Protein AF-A0A927AV44-F1 (afdb_monomer)

Structure (mmCIF, N/CA/C/O backbone):
data_AF-A0A927AV44-F1
#
_entry.id   AF-A0A927AV44-F1
#
loop_
_atom_site.group_PDB
_atom_site.id
_atom_site.type_symbol
_atom_site.label_atom_id
_atom_site.label_alt_id
_atom_site.label_comp_id
_atom_site.label_asym_id
_atom_site.label_entity_id
_atom_site.label_seq_id
_atom_site.pdbx_PDB_ins_code
_atom_site.Cartn_x
_atom_site.Cartn_y
_atom_site.Cartn_z
_atom_site.occupancy
_atom_site.B_iso_or_equiv
_atom_site.auth_seq_id
_atom_site.auth_comp_id
_atom_site.auth_asym_id
_atom_site.auth_atom_id
_atom_site.pdbx_PDB_model_num
ATOM 1 N N . MET A 1 1 ? 0.886 20.426 3.354 1.00 56.91 1 MET A N 1
ATOM 2 C CA . MET A 1 1 ? 1.958 19.419 3.545 1.00 56.91 1 MET A CA 1
ATOM 3 C C . MET A 1 1 ? 1.898 18.669 4.881 1.00 56.91 1 MET A C 1
ATOM 5 O O . MET A 1 1 ? 2.099 17.465 4.864 1.00 56.91 1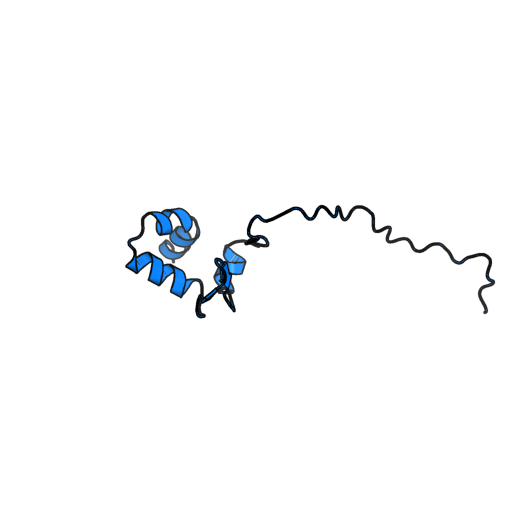 MET A O 1
ATOM 9 N N . LYS A 1 2 ? 1.590 19.312 6.022 1.00 66.25 2 LYS A N 1
ATOM 10 C CA . LYS A 1 2 ? 1.628 18.680 7.363 1.00 66.25 2 LYS A CA 1
ATOM 11 C C . LYS A 1 2 ? 0.780 17.397 7.503 1.00 66.25 2 LYS A C 1
ATOM 13 O O . LYS A 1 2 ? 1.250 16.422 8.073 1.00 66.25 2 LYS A O 1
ATOM 18 N N . TYR A 1 3 ? -0.417 17.382 6.912 1.00 72.56 3 TYR A N 1
ATOM 19 C CA . TYR A 1 3 ? -1.365 16.260 6.999 1.00 72.56 3 TYR A CA 1
ATOM 20 C C . TYR A 1 3 ? -0.924 14.985 6.262 1.00 72.56 3 TYR A C 1
ATOM 22 O O . TYR A 1 3 ? -1.209 13.880 6.714 1.00 72.56 3 TYR A O 1
ATOM 30 N N . GLY A 1 4 ? -0.222 15.125 5.132 1.00 76.75 4 GLY A N 1
ATOM 31 C CA . GLY A 1 4 ? 0.243 13.973 4.352 1.00 76.75 4 GLY A CA 1
ATOM 32 C C . GLY A 1 4 ? 1.345 13.204 5.078 1.00 76.75 4 GLY A C 1
ATOM 33 O O . GLY A 1 4 ? 1.291 11.984 5.176 1.00 76.75 4 GLY A O 1
ATOM 34 N N . PHE A 1 5 ? 2.302 13.919 5.674 1.00 79.31 5 PHE A N 1
ATOM 35 C CA . PHE A 1 5 ? 3.368 13.294 6.460 1.00 79.31 5 PHE A CA 1
ATOM 36 C C . PHE A 1 5 ? 2.851 12.649 7.747 1.00 79.31 5 PHE A C 1
ATOM 38 O O . PHE A 1 5 ? 3.284 11.547 8.069 1.00 79.31 5 PHE A O 1
ATOM 45 N N . SER A 1 6 ? 1.888 13.264 8.446 1.00 81.69 6 SER A N 1
ATOM 46 C CA . SER A 1 6 ? 1.266 12.632 9.619 1.00 81.69 6 SER A CA 1
ATOM 47 C C . SER A 1 6 ? 0.516 11.348 9.258 1.00 81.69 6 SER A C 1
ATOM 49 O O . SER A 1 6 ? 0.559 10.386 10.020 1.00 81.69 6 SER A O 1
ATOM 51 N N . LEU A 1 7 ? -0.126 11.310 8.081 1.00 82.44 7 LEU A N 1
ATOM 52 C CA . LEU A 1 7 ? -0.777 10.105 7.567 1.00 82.44 7 LEU A CA 1
ATOM 53 C C . LEU A 1 7 ? 0.243 8.987 7.340 1.00 82.44 7 LEU A C 1
ATOM 55 O O . LEU A 1 7 ? 0.039 7.872 7.801 1.00 82.44 7 LEU A O 1
ATOM 59 N N . LEU A 1 8 ? 1.347 9.293 6.656 1.00 80.12 8 LEU A N 1
ATOM 60 C CA . LEU A 1 8 ? 2.390 8.313 6.352 1.00 80.12 8 LEU A CA 1
ATOM 61 C C . LEU A 1 8 ? 3.133 7.844 7.613 1.00 80.12 8 LEU A C 1
ATOM 63 O O . LEU A 1 8 ? 3.511 6.679 7.693 1.00 80.12 8 LEU A O 1
ATOM 67 N N . GLN A 1 9 ? 3.292 8.715 8.615 1.00 83.25 9 GLN A N 1
ATOM 68 C CA . GLN A 1 9 ? 3.909 8.383 9.903 1.00 83.25 9 GLN A CA 1
ATOM 69 C C . GLN A 1 9 ? 3.087 7.365 10.711 1.00 83.25 9 GLN A C 1
ATOM 71 O O . GLN A 1 9 ? 3.664 6.552 11.429 1.00 83.25 9 GLN A O 1
ATOM 76 N N . ASN A 1 10 ? 1.755 7.388 10.600 1.00 85.44 10 ASN A N 1
ATOM 77 C CA . ASN A 1 10 ? 0.863 6.436 11.271 1.00 85.44 10 ASN A CA 1
ATOM 78 C C . ASN A 1 10 ? -0.086 5.747 10.280 1.00 85.44 10 ASN A C 1
ATOM 80 O O . ASN A 1 10 ? -1.292 5.627 10.518 1.00 85.44 10 ASN A O 1
ATOM 84 N N . LEU A 1 11 ? 0.460 5.298 9.148 1.00 84.06 11 LEU A N 1
ATOM 85 C CA . LEU A 1 11 ? -0.337 4.738 8.057 1.00 84.06 11 LEU A CA 1
ATOM 86 C C . LEU A 1 11 ? -1.186 3.551 8.529 1.00 84.06 11 LEU A C 1
ATOM 88 O O . LEU A 1 11 ? -2.366 3.469 8.204 1.00 84.06 11 LEU A O 1
ATOM 92 N N . THR A 1 12 ? -0.612 2.680 9.361 1.00 84.12 12 THR A N 1
ATOM 93 C CA . THR A 1 12 ? -1.291 1.514 9.940 1.00 84.12 12 THR A CA 1
ATOM 94 C C . THR A 1 12 ? -2.487 1.909 10.808 1.00 84.12 12 THR A C 1
ATOM 96 O O . THR A 1 12 ? -3.559 1.320 10.680 1.00 84.12 12 THR A O 1
ATOM 99 N N . GLY A 1 13 ? -2.340 2.916 11.675 1.00 89.12 13 GLY A N 1
ATOM 100 C CA . GLY A 1 13 ? -3.424 3.374 12.545 1.00 89.12 13 GLY A CA 1
ATOM 101 C C . GLY A 1 13 ? -4.588 3.965 11.752 1.00 89.12 13 GLY A C 1
ATOM 102 O O . GLY A 1 13 ? -5.741 3.590 11.976 1.00 89.12 13 GLY A O 1
ATOM 103 N N . TYR A 1 14 ? -4.279 4.823 10.776 1.00 89.31 14 TYR A N 1
ATOM 104 C CA . TYR A 1 14 ? -5.294 5.407 9.899 1.00 89.31 14 TYR A CA 1
ATOM 105 C C . TYR A 1 14 ? -5.964 4.360 9.014 1.00 89.31 14 TYR A C 1
ATOM 107 O O . TYR A 1 14 ? -7.184 4.384 8.872 1.00 89.31 14 TYR A O 1
ATOM 115 N N . TYR A 1 15 ? -5.200 3.410 8.471 1.00 88.94 15 TYR A N 1
ATOM 116 C CA . TYR A 1 15 ? -5.752 2.323 7.671 1.00 88.94 15 TYR A CA 1
ATOM 117 C C . TYR A 1 15 ? -6.709 1.455 8.493 1.00 88.94 15 TYR A C 1
ATOM 119 O O . TYR A 1 15 ? -7.798 1.151 8.024 1.00 88.94 15 TYR A O 1
ATOM 127 N N . ASN A 1 16 ? -6.366 1.102 9.735 1.00 89.56 16 ASN A N 1
ATOM 128 C CA . ASN A 1 16 ? -7.222 0.259 10.575 1.00 89.56 16 ASN A CA 1
ATOM 129 C C . ASN A 1 16 ? -8.551 0.932 10.953 1.00 89.56 16 ASN A C 1
ATOM 131 O O . ASN A 1 16 ? -9.587 0.266 10.923 1.00 89.56 16 ASN A O 1
ATOM 135 N N . GLN A 1 17 ? -8.533 2.236 11.251 1.00 92.69 17 GLN A N 1
ATOM 136 C CA . GLN A 1 17 ? -9.734 3.009 11.605 1.00 92.69 17 GLN A CA 1
ATOM 137 C C . GLN A 1 17 ? -10.562 3.462 10.393 1.00 92.69 17 GLN A C 1
ATOM 139 O O . GLN A 1 17 ? -11.727 3.825 10.547 1.00 92.69 17 GLN A O 1
ATOM 144 N N . ALA A 1 18 ? -9.986 3.457 9.190 1.00 90.25 18 ALA A N 1
ATOM 145 C CA . ALA A 1 18 ? -10.660 3.913 7.984 1.00 90.25 18 ALA A CA 1
ATOM 146 C C . ALA A 1 18 ? -11.847 3.017 7.585 1.00 90.25 18 ALA A C 1
ATOM 148 O O . ALA A 1 18 ? -11.834 1.790 7.745 1.00 90.25 18 ALA A O 1
ATOM 149 N N . SER A 1 19 ? -12.861 3.644 6.982 1.00 93.56 19 SER A N 1
ATOM 150 C CA . SER A 1 19 ? -13.954 2.933 6.321 1.00 93.56 19 SER A CA 1
ATOM 151 C C . SER A 1 19 ? -13.447 2.161 5.099 1.00 93.56 19 SER A C 1
ATOM 153 O O . SER A 1 19 ? -12.367 2.432 4.567 1.00 93.56 19 SER A O 1
ATOM 155 N N . PHE A 1 20 ? -14.237 1.193 4.632 1.00 91.00 20 PHE A N 1
ATOM 156 C CA . PHE A 1 20 ? -13.879 0.354 3.486 1.00 91.00 20 PHE A CA 1
ATOM 157 C C . PHE A 1 20 ? -13.517 1.172 2.234 1.00 91.00 20 PHE A C 1
ATOM 159 O O . PHE A 1 20 ? -12.485 0.929 1.613 1.00 91.00 20 PHE A O 1
ATOM 166 N N . GLU A 1 21 ?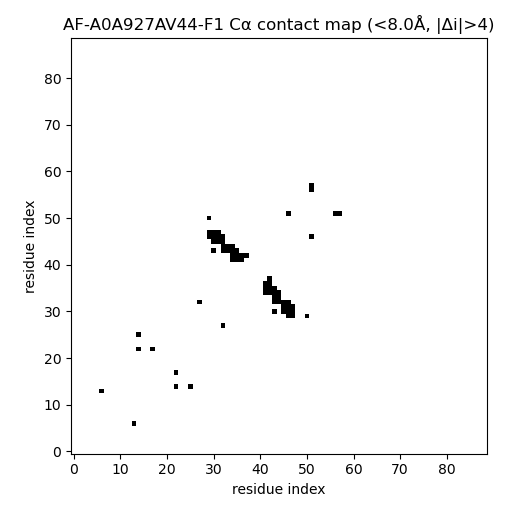 -14.304 2.201 1.919 1.00 91.69 21 GLU A N 1
ATOM 167 C CA . GLU A 1 21 ? -14.053 3.070 0.765 1.00 91.69 21 GLU A CA 1
ATOM 168 C C . GLU A 1 21 ? -12.713 3.818 0.887 1.00 91.69 21 GLU A C 1
ATOM 170 O O . GLU A 1 21 ? -11.941 3.913 -0.070 1.00 91.69 21 GLU A O 1
ATOM 175 N N . VAL A 1 22 ? -12.396 4.319 2.084 1.00 90.06 22 VAL A N 1
ATOM 176 C CA . VAL A 1 22 ? -11.141 5.039 2.339 1.00 90.06 22 VAL A CA 1
ATOM 177 C C . VAL A 1 22 ? -9.946 4.087 2.269 1.00 90.06 22 VAL A C 1
ATOM 179 O O . VAL A 1 22 ? -8.917 4.453 1.701 1.00 90.06 22 VAL A O 1
ATOM 182 N N . LYS A 1 23 ? -10.088 2.846 2.751 1.00 89.75 23 LYS A N 1
ATOM 183 C CA . LYS A 1 23 ? -9.063 1.797 2.611 1.00 89.75 23 LYS A CA 1
ATOM 184 C C . LYS A 1 23 ? -8.748 1.508 1.146 1.00 89.75 23 LYS A C 1
ATOM 186 O O . LYS A 1 23 ? -7.575 1.463 0.779 1.00 89.75 23 LYS A O 1
ATOM 191 N N . GLN A 1 24 ? -9.768 1.377 0.296 1.00 87.69 24 GLN A N 1
ATOM 192 C CA . GLN A 1 24 ? -9.561 1.175 -1.141 1.00 87.69 24 GLN A CA 1
A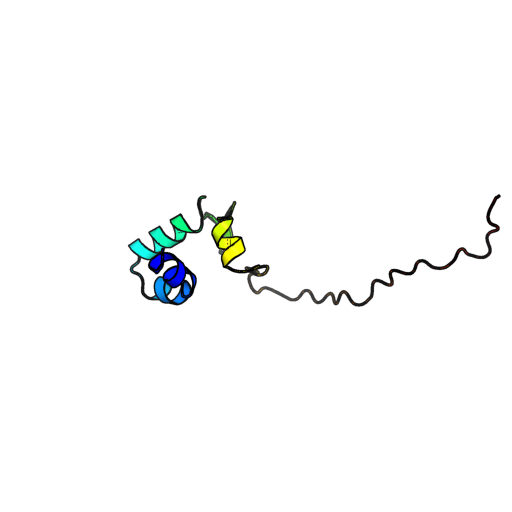TOM 193 C C . GLN A 1 24 ? -8.818 2.356 -1.782 1.00 87.69 24 GLN A C 1
ATOM 195 O O . GLN A 1 24 ? -7.864 2.140 -2.529 1.00 87.69 24 GLN A O 1
ATOM 200 N N . LYS A 1 25 ? -9.189 3.600 -1.443 1.00 88.38 25 LYS A N 1
ATOM 201 C CA . LYS A 1 25 ? -8.498 4.810 -1.932 1.00 88.38 25 LYS A CA 1
ATOM 202 C C . LYS A 1 25 ? -7.043 4.881 -1.463 1.00 88.38 25 LYS A C 1
ATOM 204 O O . LYS A 1 25 ? -6.168 5.246 -2.247 1.00 88.38 25 LYS A O 1
ATOM 209 N N . MET A 1 26 ? -6.768 4.505 -0.214 1.00 87.06 26 MET A N 1
ATOM 210 C CA . MET A 1 26 ? -5.404 4.417 0.316 1.00 87.06 26 MET A CA 1
ATOM 211 C C . MET A 1 26 ? -4.569 3.394 -0.453 1.00 87.06 26 MET A C 1
ATOM 213 O O . MET A 1 26 ? -3.478 3.726 -0.909 1.00 87.06 26 MET A O 1
ATOM 217 N N . ILE A 1 27 ? -5.095 2.182 -0.653 1.00 85.12 27 ILE A N 1
ATOM 218 C CA . ILE A 1 27 ? -4.406 1.127 -1.406 1.00 85.12 27 ILE A CA 1
ATOM 219 C C . ILE A 1 27 ? -4.113 1.591 -2.837 1.00 85.12 27 ILE A C 1
ATOM 221 O O . ILE A 1 27 ? -2.966 1.510 -3.270 1.00 85.12 27 ILE A O 1
ATOM 225 N N . GLY A 1 28 ? -5.106 2.143 -3.540 1.00 83.81 28 GLY A N 1
ATOM 226 C CA . GLY A 1 28 ? -4.923 2.653 -4.905 1.00 83.81 28 GLY A CA 1
ATOM 227 C C . GLY A 1 28 ? -3.956 3.839 -5.007 1.00 83.81 28 GLY A C 1
ATOM 228 O O . GLY A 1 28 ? -3.406 4.092 -6.071 1.00 83.81 28 GLY A O 1
ATOM 229 N N . SER A 1 29 ? -3.712 4.557 -3.906 1.00 82.75 29 SER A N 1
ATOM 230 C CA . SER A 1 29 ? -2.717 5.640 -3.858 1.00 82.75 29 SER A CA 1
ATOM 231 C C . SER A 1 29 ? -1.294 5.121 -3.610 1.00 82.75 29 SER A C 1
ATOM 233 O O . SER A 1 29 ? -0.326 5.734 -4.060 1.00 82.75 29 SER A O 1
ATOM 235 N N . ILE A 1 30 ? -1.152 4.006 -2.883 1.00 82.69 30 ILE A N 1
ATOM 236 C CA . ILE A 1 30 ? 0.140 3.370 -2.565 1.00 82.69 30 ILE A CA 1
ATOM 237 C C . ILE A 1 30 ? 0.651 2.538 -3.746 1.00 82.69 30 ILE A C 1
ATOM 239 O O . ILE A 1 30 ? 1.848 2.553 -4.051 1.00 82.69 30 ILE A O 1
ATOM 243 N N . PHE A 1 31 ? -0.256 1.818 -4.403 1.00 82.31 31 PHE A N 1
ATOM 244 C CA . PHE A 1 31 ? 0.040 0.954 -5.537 1.00 82.31 31 PHE A CA 1
ATOM 245 C C . PHE A 1 31 ? -0.566 1.588 -6.795 1.00 82.31 31 PHE A C 1
ATOM 247 O O . PHE A 1 31 ? -1.777 1.505 -6.984 1.00 82.31 31 PHE A O 1
ATOM 254 N N . PRO A 1 32 ? 0.251 2.252 -7.635 1.00 71.12 32 PRO A N 1
ATOM 255 C CA . PRO A 1 32 ? -0.240 2.913 -8.846 1.00 71.12 32 PRO A CA 1
ATOM 256 C C . PRO A 1 32 ? -0.749 1.908 -9.889 1.00 71.12 32 PRO A C 1
ATOM 258 O O . PRO A 1 32 ? -1.537 2.259 -10.764 1.00 71.12 32 PRO A O 1
ATOM 261 N N . GLU A 1 33 ? -0.304 0.656 -9.790 1.00 78.50 33 GLU A N 1
ATOM 262 C CA . GLU A 1 33 ? -0.744 -0.451 -10.628 1.00 78.50 33 GLU A CA 1
ATOM 263 C C . GLU A 1 33 ? -1.787 -1.339 -9.938 1.00 78.50 33 GLU A C 1
ATOM 265 O O . GLU A 1 33 ? -2.140 -1.175 -8.770 1.00 78.50 33 GLU A O 1
ATOM 270 N N . ARG A 1 34 ? -2.302 -2.315 -10.692 1.00 76.00 34 ARG A N 1
ATOM 271 C CA . ARG A 1 34 ? -3.306 -3.255 -10.197 1.00 76.00 34 ARG A CA 1
ATOM 272 C C . ARG A 1 34 ? -2.698 -4.168 -9.138 1.00 76.00 34 ARG A C 1
ATOM 274 O O . ARG A 1 34 ? -1.687 -4.827 -9.368 1.00 76.00 34 ARG A O 1
ATOM 281 N N . LEU A 1 35 ? -3.383 -4.248 -8.006 1.00 76.94 35 LEU A N 1
ATOM 282 C CA . LEU A 1 35 ? -3.113 -5.219 -6.959 1.00 76.94 35 LEU A CA 1
ATOM 283 C C . LEU A 1 35 ? -3.808 -6.527 -7.346 1.00 76.94 35 LEU A C 1
ATOM 285 O O . LEU A 1 35 ? -5.038 -6.590 -7.376 1.00 76.94 35 LEU A O 1
ATOM 289 N N . ILE A 1 36 ? -3.028 -7.543 -7.712 1.00 76.44 36 ILE A N 1
ATOM 290 C CA . ILE A 1 36 ? -3.560 -8.826 -8.174 1.00 76.44 36 ILE A CA 1
ATOM 291 C C . ILE A 1 36 ? -3.477 -9.818 -7.019 1.00 76.44 36 ILE A C 1
ATOM 293 O O . ILE A 1 36 ? -2.395 -10.087 -6.499 1.00 76.44 36 ILE A O 1
ATOM 297 N N . TYR A 1 37 ? -4.621 -10.366 -6.619 1.00 76.56 37 TYR A N 1
ATOM 298 C CA . TYR A 1 37 ? -4.675 -11.460 -5.657 1.00 76.56 37 TYR A CA 1
ATOM 299 C C . TYR A 1 37 ? -4.653 -12.796 -6.402 1.00 76.56 37 TYR A C 1
ATOM 301 O O . TYR A 1 37 ? -5.573 -13.087 -7.166 1.00 76.56 37 TYR A O 1
ATOM 309 N N . VAL A 1 38 ? -3.594 -13.584 -6.210 1.00 79.81 38 VAL A N 1
ATOM 310 C CA . VAL A 1 38 ? -3.400 -14.905 -6.833 1.00 79.81 38 VAL A CA 1
ATOM 311 C C . VAL A 1 38 ? -2.784 -15.837 -5.797 1.00 79.81 38 VAL A C 1
ATOM 313 O O . VAL A 1 38 ? -1.880 -15.426 -5.073 1.00 79.81 38 VAL A O 1
ATOM 316 N N . ASP A 1 39 ? -3.265 -17.078 -5.719 1.00 77.75 39 ASP A N 1
ATOM 317 C CA . ASP A 1 39 ? -2.714 -18.129 -4.846 1.00 77.75 39 ASP A CA 1
ATOM 318 C C . ASP A 1 39 ? -2.545 -17.699 -3.382 1.00 77.75 39 ASP A C 1
ATOM 320 O O . ASP A 1 39 ? -1.504 -17.897 -2.756 1.00 77.75 39 ASP A O 1
ATOM 324 N N . ASN A 1 40 ? -3.583 -17.074 -2.823 1.00 76.00 40 ASN A N 1
ATOM 325 C CA . ASN A 1 40 ? -3.580 -16.566 -1.451 1.00 76.00 40 ASN A CA 1
ATOM 326 C C . ASN A 1 40 ? -2.511 -15.496 -1.154 1.00 76.00 40 ASN A C 1
ATOM 328 O O . ASN A 1 40 ? -2.196 -15.221 0.006 1.00 76.00 40 ASN A O 1
ATOM 332 N N . ASN A 1 41 ? -1.962 -14.879 -2.199 1.00 71.81 41 ASN A N 1
ATOM 333 C CA . ASN A 1 41 ? -0.917 -13.877 -2.114 1.00 71.81 41 ASN A CA 1
ATOM 334 C C . ASN A 1 41 ? -1.275 -12.636 -2.942 1.00 71.81 41 ASN A C 1
ATOM 336 O O . ASN A 1 41 ? -2.059 -12.688 -3.891 1.00 71.81 41 ASN A O 1
ATOM 340 N N . TYR A 1 42 ? -0.690 -11.500 -2.578 1.00 71.44 42 TYR A N 1
ATOM 341 C CA . TYR A 1 42 ? -0.884 -10.237 -3.275 1.00 71.44 42 TYR A CA 1
ATOM 342 C C . TYR A 1 42 ? 0.354 -9.942 -4.119 1.00 71.44 42 TYR A C 1
ATOM 344 O O . TYR A 1 42 ? 1.422 -9.641 -3.588 1.00 71.44 42 TYR A O 1
ATOM 352 N N . ARG A 1 43 ? 0.215 -10.003 -5.445 1.00 66.50 43 ARG A N 1
ATOM 353 C CA . ARG A 1 43 ? 1.255 -9.576 -6.385 1.00 66.50 43 ARG A CA 1
ATOM 354 C C . ARG A 1 43 ? 0.965 -8.147 -6.827 1.00 66.50 43 ARG A C 1
ATOM 356 O O . ARG A 1 43 ? -0.123 -7.840 -7.312 1.00 66.50 43 ARG A O 1
ATOM 363 N N . THR A 1 44 ? 1.959 -7.282 -6.668 1.00 70.19 44 THR A N 1
ATOM 364 C CA . THR A 1 44 ? 1.992 -5.960 -7.297 1.00 70.19 44 THR A CA 1
ATOM 365 C C . THR A 1 44 ? 3.180 -5.901 -8.245 1.00 70.19 44 THR A C 1
ATOM 367 O O . THR A 1 44 ? 4.259 -6.395 -7.917 1.00 70.19 44 THR A O 1
ATOM 370 N N . ASN A 1 45 ? 2.983 -5.312 -9.421 1.00 64.81 45 ASN A N 1
ATOM 371 C CA . ASN A 1 45 ? 4.065 -5.086 -10.377 1.00 64.81 45 ASN A CA 1
ATOM 372 C C . ASN A 1 45 ? 5.019 -3.985 -9.897 1.00 64.81 45 ASN A C 1
ATOM 374 O O . ASN A 1 45 ? 6.213 -4.036 -10.190 1.00 64.81 45 ASN A O 1
ATOM 378 N N . GLN A 1 46 ? 4.506 -2.998 -9.150 1.00 66.75 46 GLN A N 1
ATOM 379 C CA . GLN A 1 46 ? 5.285 -1.843 -8.723 1.00 66.75 46 GLN A CA 1
ATOM 380 C C . GLN A 1 46 ? 4.692 -1.175 -7.472 1.00 66.75 46 GLN A C 1
ATOM 382 O O . GLN A 1 46 ? 3.496 -0.892 -7.387 1.00 66.75 46 GLN 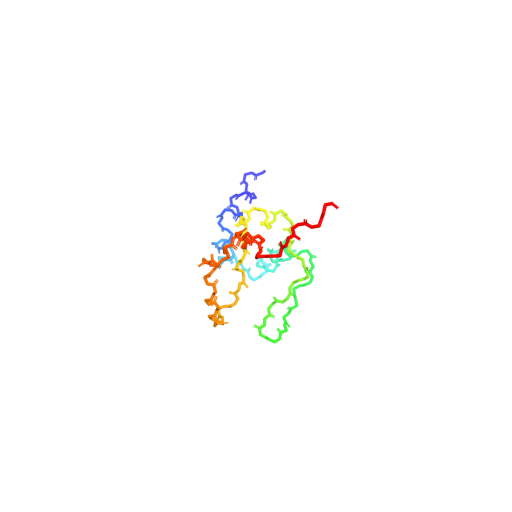A O 1
ATOM 387 N N . ILE A 1 47 ? 5.553 -0.891 -6.492 1.00 69.56 47 ILE A N 1
ATOM 388 C CA . ILE A 1 47 ? 5.248 -0.005 -5.358 1.00 69.56 47 ILE A CA 1
ATOM 389 C C . ILE A 1 47 ? 5.640 1.417 -5.759 1.00 69.56 47 ILE A C 1
ATOM 391 O O . ILE A 1 47 ? 6.676 1.606 -6.400 1.00 69.56 47 ILE A O 1
ATOM 395 N N . ASN A 1 48 ? 4.858 2.426 -5.364 1.00 73.81 48 ASN A N 1
ATOM 396 C CA . ASN A 1 48 ? 5.233 3.821 -5.591 1.00 73.81 48 ASN A CA 1
ATOM 397 C C . ASN A 1 48 ? 6.621 4.121 -4.985 1.00 73.81 48 ASN A C 1
ATOM 399 O O . ASN A 1 48 ? 6.851 3.888 -3.796 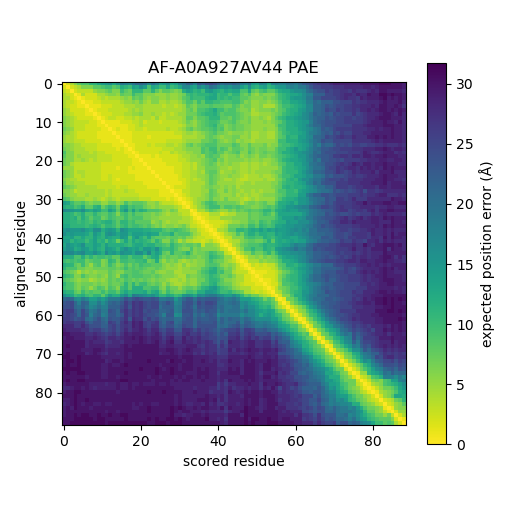1.00 73.81 48 ASN A O 1
ATOM 403 N N . ALA A 1 49 ? 7.531 4.672 -5.793 1.00 74.38 49 ALA A N 1
ATOM 404 C CA . ALA A 1 49 ? 8.910 4.967 -5.397 1.00 74.38 49 ALA A CA 1
ATOM 405 C C . ALA A 1 49 ? 9.009 5.887 -4.167 1.00 74.38 49 ALA A C 1
ATOM 407 O O . ALA A 1 49 ? 9.899 5.733 -3.335 1.00 74.38 49 ALA A O 1
ATOM 408 N N . PHE A 1 50 ? 8.073 6.823 -4.005 1.00 75.38 50 PHE A N 1
ATOM 409 C CA . PHE A 1 50 ? 8.029 7.677 -2.822 1.00 75.38 50 PHE A CA 1
ATOM 410 C C . PHE A 1 50 ? 7.699 6.870 -1.560 1.00 75.38 50 PHE A C 1
ATOM 412 O O . PHE A 1 50 ? 8.336 7.052 -0.525 1.00 75.38 50 PHE A O 1
ATOM 419 N N . VAL A 1 51 ? 6.746 5.938 -1.655 1.00 72.44 51 VAL A N 1
ATOM 420 C CA . VAL A 1 51 ? 6.359 5.073 -0.533 1.00 72.44 51 VAL A CA 1
ATOM 421 C C . VAL A 1 51 ? 7.483 4.098 -0.185 1.00 72.44 51 VAL A C 1
ATOM 423 O O . VAL A 1 51 ? 7.730 3.876 0.995 1.00 72.44 51 VAL A O 1
ATOM 426 N N . SER A 1 52 ? 8.206 3.556 -1.169 1.00 73.06 52 SER A N 1
ATOM 427 C CA . SER A 1 52 ? 9.317 2.629 -0.908 1.00 73.06 52 SER A CA 1
ATOM 428 C C . SER A 1 52 ? 10.507 3.302 -0.213 1.00 73.06 52 SER A C 1
ATOM 430 O O . SER A 1 52 ? 11.099 2.715 0.695 1.00 73.06 52 SER A O 1
ATOM 432 N N . ILE A 1 53 ? 10.828 4.545 -0.587 1.00 73.62 53 ILE A N 1
ATOM 433 C CA . ILE A 1 53 ? 11.869 5.348 0.070 1.00 73.62 53 ILE A CA 1
ATOM 434 C C . ILE A 1 53 ? 11.408 5.759 1.472 1.00 73.62 53 ILE A C 1
ATOM 436 O O . ILE A 1 53 ? 12.154 5.598 2.437 1.00 73.62 53 ILE A O 1
ATOM 440 N N . PHE A 1 54 ? 10.172 6.250 1.600 1.00 72.00 54 PHE A N 1
ATOM 441 C CA . PHE A 1 54 ? 9.637 6.750 2.867 1.00 72.00 54 PHE A CA 1
ATOM 442 C C . PHE A 1 54 ? 9.426 5.642 3.903 1.00 72.00 54 PHE A C 1
ATOM 444 O O . PHE A 1 54 ? 9.716 5.831 5.081 1.00 72.00 54 PHE A O 1
ATOM 451 N N . CYS A 1 55 ? 8.961 4.469 3.472 1.00 67.94 55 CYS A N 1
ATOM 452 C CA . CYS A 1 55 ? 8.782 3.306 4.341 1.00 67.94 55 CYS A CA 1
ATOM 453 C C . CYS A 1 55 ? 10.124 2.663 4.741 1.00 67.94 55 CYS A C 1
ATOM 455 O O . CYS A 1 55 ? 10.131 1.709 5.510 1.00 67.94 55 CYS A O 1
ATOM 457 N N . GLY A 1 56 ? 11.254 3.205 4.265 1.00 59.69 56 GLY A N 1
ATOM 458 C CA . GLY A 1 56 ? 12.585 2.881 4.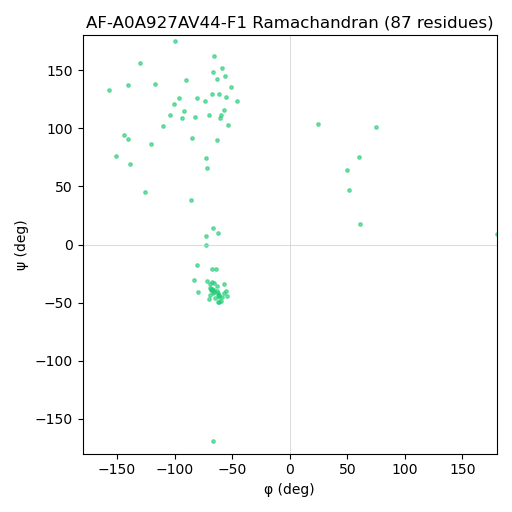758 1.00 59.69 56 GLY A CA 1
ATOM 459 C C . GLY A 1 56 ? 12.913 1.406 4.589 1.00 59.69 56 GLY A C 1
ATOM 460 O O . GLY A 1 56 ? 12.914 0.664 5.560 1.00 59.69 56 GLY A O 1
ATOM 461 N N . LYS A 1 57 ? 13.218 0.976 3.358 1.00 50.66 57 LYS A N 1
ATOM 462 C CA . LYS A 1 57 ? 13.759 -0.367 3.082 1.00 50.66 57 LYS A CA 1
ATOM 463 C C . LYS A 1 57 ? 12.934 -1.474 3.760 1.00 50.66 57 LYS A C 1
ATOM 465 O O . LYS A 1 57 ? 13.450 -2.239 4.571 1.00 50.66 57 LYS A O 1
ATOM 470 N N . SER A 1 58 ? 11.671 -1.625 3.365 1.00 50.06 58 SER A N 1
ATOM 471 C CA . SER A 1 58 ? 10.913 -2.855 3.614 1.00 50.06 58 SER A CA 1
ATOM 472 C C . SER A 1 58 ? 11.444 -3.983 2.716 1.00 50.06 58 SER A C 1
ATOM 474 O O . SER A 1 58 ? 10.769 -4.501 1.833 1.00 50.06 58 SER A O 1
ATOM 476 N N . GLY A 1 59 ? 12.689 -4.399 2.960 1.00 48.47 59 GLY A N 1
ATOM 477 C CA . GLY A 1 59 ? 13.279 -5.618 2.404 1.00 48.47 59 GLY A CA 1
ATOM 478 C C . GLY A 1 59 ? 12.631 -6.906 2.928 1.00 48.47 59 GLY A C 1
ATOM 479 O O . GLY A 1 59 ? 13.196 -7.976 2.758 1.00 48.47 59 GLY A O 1
ATOM 480 N N . SER A 1 60 ? 11.470 -6.826 3.575 1.00 45.47 60 SER A N 1
ATOM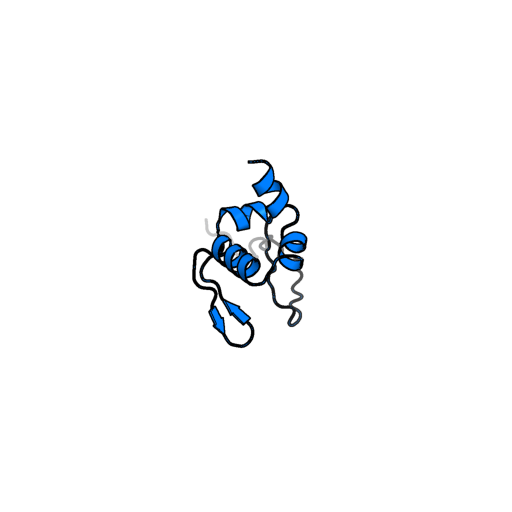 481 C CA . SER A 1 60 ? 10.716 -7.985 4.029 1.00 45.47 60 SER A CA 1
ATOM 482 C C . SER A 1 60 ? 9.217 -7.668 4.068 1.00 45.47 60 SER A C 1
ATOM 484 O O . SER A 1 60 ? 8.620 -7.513 5.129 1.00 45.47 60 SER A O 1
ATOM 486 N N . TYR A 1 61 ? 8.581 -7.632 2.899 1.00 49.12 61 TYR A N 1
ATOM 487 C CA . TYR A 1 61 ? 7.245 -8.225 2.784 1.00 49.12 61 TYR A CA 1
ATOM 488 C C . TYR A 1 61 ? 7.389 -9.731 2.490 1.00 49.12 61 TYR A C 1
ATOM 490 O O . TYR A 1 61 ? 6.665 -10.287 1.670 1.00 49.12 61 TYR A O 1
ATOM 498 N N . GLU A 1 62 ? 8.373 -10.395 3.117 1.00 45.38 62 GLU A N 1
ATOM 499 C CA . GLU A 1 62 ? 8.451 -11.849 3.091 1.00 45.38 62 GLU A CA 1
ATOM 500 C C . GLU A 1 62 ? 7.307 -12.380 3.943 1.00 45.38 62 GLU A C 1
ATOM 502 O O . GLU A 1 62 ? 7.268 -12.217 5.164 1.00 45.38 62 GLU A O 1
ATOM 507 N N . ALA A 1 63 ? 6.359 -13.013 3.259 1.00 44.75 63 ALA A N 1
ATOM 508 C CA . ALA A 1 63 ? 5.475 -13.981 3.862 1.00 44.75 63 ALA A CA 1
ATOM 509 C C . ALA A 1 63 ? 6.322 -14.928 4.723 1.00 44.75 63 ALA A C 1
ATOM 511 O O . ALA A 1 63 ? 7.278 -15.542 4.248 1.00 44.75 63 ALA A O 1
ATOM 512 N N . SER A 1 64 ? 5.983 -15.026 6.003 1.00 47.97 64 SER A N 1
ATOM 513 C CA . SER A 1 64 ? 6.577 -15.986 6.917 1.00 47.97 64 SER A CA 1
ATOM 514 C C . SER A 1 64 ? 6.243 -17.406 6.459 1.00 47.97 64 SER A C 1
ATOM 516 O O . SER A 1 64 ? 5.243 -17.986 6.876 1.00 47.97 64 SER A O 1
ATOM 518 N N . SER A 1 65 ? 7.098 -17.975 5.619 1.00 46.53 65 SER A N 1
ATOM 519 C CA . SER A 1 65 ? 7.157 -19.410 5.363 1.00 46.53 65 SER A CA 1
ATOM 520 C C . SER A 1 65 ? 8.610 -19.837 5.142 1.00 46.53 65 SER A C 1
ATOM 522 O O . SER A 1 65 ? 9.144 -19.800 4.041 1.00 46.53 65 SER A O 1
ATOM 524 N N . THR A 1 66 ? 9.195 -20.277 6.259 1.00 46.09 66 THR A N 1
ATOM 525 C CA . THR A 1 66 ? 10.272 -21.271 6.393 1.00 46.09 66 THR A CA 1
ATOM 526 C C . THR A 1 66 ? 11.704 -20.860 6.018 1.00 46.09 66 THR A C 1
ATOM 528 O O . THR A 1 66 ? 12.131 -20.922 4.873 1.00 46.09 66 THR A O 1
ATOM 531 N N . LYS A 1 67 ? 12.472 -20.567 7.081 1.00 52.28 67 LYS A N 1
ATOM 532 C CA . LYS A 1 67 ? 13.921 -20.782 7.276 1.00 52.28 67 LYS A CA 1
ATOM 533 C C . LYS A 1 67 ? 14.780 -20.861 6.001 1.00 52.28 67 LYS A C 1
ATOM 535 O O . LYS A 1 67 ? 14.968 -21.938 5.441 1.00 52.28 67 LYS A O 1
ATOM 540 N N . LYS A 1 68 ? 15.508 -19.783 5.708 1.00 42.38 68 LYS A N 1
ATOM 541 C CA . LYS A 1 68 ? 16.862 -19.889 5.144 1.00 42.38 68 LYS A CA 1
ATOM 542 C C . LYS A 1 68 ? 17.861 -19.214 6.073 1.00 42.38 68 LYS A C 1
ATOM 544 O O . LYS A 1 68 ? 18.213 -18.052 5.921 1.00 42.38 68 LYS A O 1
ATOM 549 N N . THR A 1 69 ? 18.334 -19.993 7.045 1.00 48.84 69 THR A N 1
ATOM 550 C CA . THR A 1 69 ? 19.680 -19.788 7.580 1.00 48.84 69 THR A CA 1
ATOM 551 C C . THR A 1 69 ? 20.630 -19.972 6.405 1.00 48.84 69 THR A C 1
ATOM 553 O O . THR A 1 69 ? 20.774 -21.071 5.885 1.00 48.84 69 THR A O 1
ATOM 556 N N . THR A 1 70 ? 21.272 -18.895 5.980 1.00 47.47 70 THR A N 1
ATOM 557 C CA . THR A 1 70 ? 22.626 -19.007 5.445 1.00 47.47 70 THR A CA 1
ATOM 558 C C . THR A 1 70 ? 23.367 -17.802 5.969 1.00 47.47 70 THR A C 1
ATOM 560 O O . THR A 1 70 ? 23.298 -16.696 5.446 1.00 47.47 70 THR A O 1
ATOM 563 N N . HIS A 1 71 ? 23.981 -18.021 7.121 1.00 44.94 71 HIS A N 1
ATOM 564 C CA . HIS A 1 71 ? 24.932 -17.125 7.730 1.00 44.94 71 HIS A CA 1
ATOM 565 C C . HIS A 1 71 ? 26.024 -16.843 6.690 1.00 44.94 71 HIS A C 1
ATOM 567 O O . HIS A 1 71 ? 26.881 -17.690 6.444 1.00 44.94 71 HIS A O 1
ATOM 573 N N . VAL A 1 72 ? 25.988 -15.673 6.047 1.00 56.03 72 VAL A N 1
ATOM 574 C CA . VAL A 1 72 ? 27.131 -15.169 5.276 1.00 56.03 72 VAL A CA 1
ATOM 575 C C . VAL A 1 72 ? 28.187 -14.742 6.294 1.00 56.03 72 VAL A C 1
ATOM 577 O O . VAL A 1 72 ? 28.368 -13.569 6.597 1.00 56.03 72 VAL A O 1
ATOM 580 N N . ARG A 1 73 ? 28.843 -15.725 6.906 1.00 51.81 73 ARG A N 1
ATOM 581 C CA . ARG A 1 73 ? 30.046 -15.534 7.716 1.00 51.81 73 ARG A CA 1
ATOM 582 C C . ARG A 1 73 ? 30.999 -16.672 7.387 1.00 51.81 73 ARG A C 1
ATOM 584 O O . ARG A 1 73 ? 31.186 -17.603 8.161 1.00 51.81 73 ARG A O 1
ATOM 591 N N . GLY A 1 74 ? 31.513 -16.626 6.167 1.00 50.94 74 GLY A N 1
ATOM 592 C CA . GL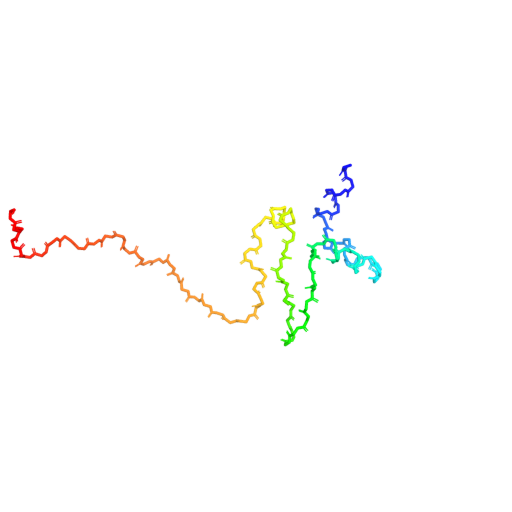Y A 1 74 ? 32.408 -17.661 5.668 1.00 50.94 74 GLY A CA 1
ATOM 593 C C . GLY A 1 74 ? 32.907 -17.467 4.243 1.00 50.94 74 GLY A C 1
ATOM 594 O O . GLY A 1 74 ? 33.522 -18.383 3.717 1.00 50.94 74 GLY A O 1
ATOM 595 N N . LEU A 1 75 ? 32.680 -16.316 3.600 1.00 50.38 75 LEU A N 1
ATOM 596 C CA . LEU A 1 75 ? 33.420 -16.004 2.379 1.00 50.38 75 LEU A CA 1
ATOM 597 C C . LEU A 1 75 ? 34.747 -15.372 2.797 1.00 50.38 75 LEU A C 1
ATOM 599 O O . LEU A 1 75 ? 34.830 -14.168 3.026 1.00 50.38 75 LEU A O 1
ATOM 603 N N . SER A 1 76 ? 35.763 -16.220 2.956 1.00 57.22 76 SER A N 1
ATOM 604 C CA . SER A 1 76 ? 37.156 -15.785 2.945 1.00 57.22 76 SER A CA 1
ATOM 605 C C . SER A 1 76 ? 37.418 -15.153 1.579 1.00 57.22 76 SER A C 1
ATOM 607 O O . SER A 1 76 ? 37.446 -15.848 0.569 1.00 57.22 76 SER A O 1
ATOM 609 N N . THR A 1 77 ? 37.580 -13.834 1.531 1.00 58.59 77 THR A N 1
ATOM 610 C CA . THR A 1 77 ? 38.003 -13.094 0.329 1.00 58.59 77 THR A CA 1
ATOM 611 C C . THR A 1 77 ? 39.482 -13.304 -0.008 1.00 58.59 77 THR A C 1
ATOM 613 O O . THR A 1 77 ? 40.012 -12.634 -0.888 1.00 58.59 77 THR A O 1
ATOM 616 N N . LEU A 1 78 ? 40.165 -14.214 0.689 1.00 61.09 78 LEU A N 1
ATOM 617 C CA . LEU A 1 78 ? 41.550 -14.572 0.429 1.00 61.09 78 LEU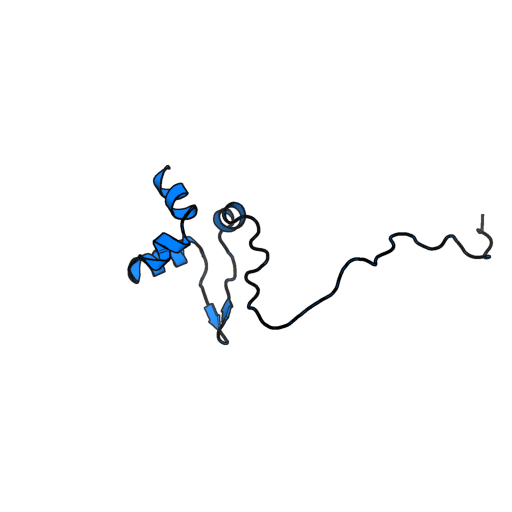 A CA 1
ATOM 618 C C . LEU A 1 78 ? 41.599 -15.785 -0.496 1.00 61.09 78 LEU A C 1
ATOM 620 O O . LEU A 1 78 ? 41.263 -16.901 -0.094 1.00 61.09 78 LEU A O 1
ATOM 624 N N . ALA A 1 79 ? 42.024 -15.537 -1.734 1.00 63.56 79 ALA A N 1
ATOM 625 C CA . ALA A 1 79 ? 42.551 -16.581 -2.596 1.00 63.56 79 ALA A CA 1
ATOM 626 C C . ALA A 1 79 ? 43.838 -17.145 -1.959 1.00 63.56 79 ALA A C 1
ATOM 628 O O . ALA A 1 79 ? 44.598 -16.372 -1.368 1.00 63.56 79 ALA A O 1
ATOM 629 N N . PRO A 1 80 ? 44.094 -18.459 -2.050 1.00 63.34 80 PRO A N 1
ATOM 630 C CA . PRO A 1 80 ? 45.394 -19.012 -1.691 1.00 63.34 80 PRO A CA 1
ATOM 631 C C . PRO A 1 80 ? 46.491 -18.329 -2.514 1.00 63.34 80 PRO A C 1
ATOM 633 O O . PRO A 1 80 ? 46.270 -18.001 -3.682 1.00 63.34 80 PRO A O 1
ATOM 636 N N . GLU A 1 81 ? 47.669 -18.126 -1.928 1.00 62.56 81 GLU A N 1
ATOM 637 C CA . GLU A 1 81 ? 48.841 -17.737 -2.714 1.00 62.56 81 GLU A CA 1
ATOM 638 C C . GLU A 1 81 ? 49.134 -18.810 -3.776 1.00 62.56 81 GLU A C 1
ATOM 640 O O . GLU A 1 81 ? 48.777 -19.981 -3.607 1.00 62.56 81 GLU A O 1
ATOM 645 N N . ALA A 1 82 ? 49.740 -18.398 -4.894 1.00 68.75 82 ALA A N 1
ATOM 646 C CA . ALA A 1 82 ? 50.095 -19.303 -5.981 1.00 68.75 82 ALA A CA 1
ATOM 647 C C . ALA A 1 82 ? 50.872 -20.518 -5.440 1.00 68.75 82 ALA A C 1
ATOM 649 O O . ALA A 1 82 ? 51.744 -20.376 -4.583 1.00 68.75 82 ALA A O 1
ATOM 650 N N . GLY A 1 83 ? 50.511 -21.716 -5.910 1.00 72.06 83 GLY A N 1
ATOM 651 C CA . GLY A 1 83 ? 51.137 -22.965 -5.476 1.00 72.06 83 GLY A CA 1
ATOM 652 C C . GLY A 1 83 ? 52.604 -23.082 -5.905 1.00 72.06 83 GLY A C 1
ATOM 653 O O . GLY A 1 83 ? 53.196 -22.149 -6.432 1.00 72.06 83 GLY A O 1
ATOM 654 N N . LEU A 1 84 ? 53.184 -24.277 -5.740 1.00 58.84 84 LEU A N 1
ATOM 655 C CA . LEU A 1 84 ? 54.565 -24.624 -6.136 1.00 58.84 84 LEU A CA 1
ATOM 656 C C . LEU A 1 84 ? 54.846 -24.534 -7.652 1.00 58.84 84 LEU A C 1
ATOM 658 O O . LEU A 1 84 ? 55.877 -25.013 -8.124 1.00 58.84 84 LEU A O 1
ATOM 662 N N . GLU A 1 85 ? 53.930 -23.970 -8.428 1.00 69.06 85 GLU A N 1
ATOM 663 C CA . GLU A 1 85 ? 54.093 -23.789 -9.859 1.00 69.06 85 GLU A CA 1
ATOM 664 C C . GLU A 1 85 ? 54.952 -22.541 -10.105 1.00 69.06 85 GLU A C 1
ATOM 666 O O . GLU A 1 85 ? 54.642 -21.466 -9.585 1.00 69.06 85 GLU A O 1
ATOM 671 N N . PRO A 1 86 ? 56.050 -22.645 -10.872 1.00 63.62 86 PRO A N 1
ATOM 672 C CA . PRO A 1 86 ? 56.868 -21.487 -11.191 1.00 63.62 86 PRO A CA 1
ATOM 673 C C . PRO A 1 86 ? 56.047 -20.456 -11.967 1.00 63.62 86 PRO A C 1
ATOM 675 O O . PRO A 1 86 ? 55.436 -20.780 -12.988 1.00 63.62 86 PRO A O 1
ATOM 678 N N . ALA A 1 87 ? 56.084 -19.200 -11.517 1.00 68.25 87 ALA A N 1
ATOM 679 C CA . ALA A 1 87 ? 55.614 -18.086 -12.325 1.00 68.25 87 ALA A CA 1
ATOM 680 C C . ALA A 1 87 ? 56.405 -18.092 -13.639 1.00 68.25 87 ALA A C 1
ATOM 682 O O . ALA A 1 87 ? 57.631 -17.966 -13.646 1.00 68.25 87 ALA A O 1
ATOM 683 N N . THR A 1 88 ? 55.702 -18.312 -14.746 1.00 67.31 88 THR A N 1
ATOM 684 C CA . THR A 1 88 ? 56.307 -18.182 -16.070 1.00 67.31 88 THR A CA 1
ATOM 685 C C . THR A 1 88 ? 56.476 -16.687 -16.329 1.00 67.31 88 THR A C 1
ATOM 687 O O . THR A 1 88 ? 55.514 -15.939 -16.161 1.00 67.31 88 THR A O 1
ATOM 690 N N . LEU A 1 89 ? 57.719 -16.282 -16.614 1.00 59.91 89 LEU A N 1
ATOM 691 C CA . LEU A 1 89 ? 58.164 -14.890 -16.755 1.00 59.91 89 LEU A CA 1
ATOM 692 C C . LEU A 1 89 ? 57.356 -14.086 -17.778 1.00 59.91 89 LEU A C 1
ATOM 694 O O . LEU A 1 89 ? 57.030 -14.655 -18.845 1.00 59.91 89 LEU A O 1
#

Mean predicted aligned error: 16.64 Å

Organism: NCBI:txid2771354

Solvent-accessible surface area (backbone atoms only — not comparable to full-atom values): 6070 Å² total; per-residue (Å²): 115,73,67,61,54,56,44,65,75,40,42,69,62,54,50,71,73,41,53,72,71,54,40,53,54,52,50,54,67,49,27,81,52,72,77,41,79,53,94,96,38,80,49,62,94,49,72,36,68,68,56,50,60,71,63,56,73,70,88,65,86,67,75,95,74,79,88,80,88,71,82,91,77,76,81,72,88,69,74,78,76,85,65,99,65,78,82,78,129

Secondary structure (DSSP, 8-state):
-HHHHHHHHTHHHHHHHS-HHHHHHHHHHH-SS--EEETTEEE-S---HHHHHHTT-------S--------------PPPP-SS----

Radius of gyration: 23.48 Å; Cα contacts (8 Å, |Δi|>4): 34; chains: 1; bounding box: 72×44×29 Å

pLDDT: mean 70.05, std 14.45, range [42.38, 93.56]

Foldseek 3Di:
DVVVVVCLVPVVVCLVPDDPVVVVVSVCVQQVDDFDCDPNDTDGPDGPPVSCVSVPPCVDPPDPDDDDDDPPPDPPPDDDDDPPDDDDD

Sequence (89 aa):
MKYGFSLLQNLTGYYNQASFEVKQKMIGSIFPERLIYVDNNYRTNQINAFVSIFCGKSGSYEASSTKKTTHVRGLSTLAPEAGLEPATL